Protein AF-A0A2V5P3C4-F1 (afdb_monomer)

Solvent-accessible surface area (backbone atoms only — not comparable to full-atom values): 9488 Å² total; per-residue (Å²): 140,78,90,81,89,81,88,86,77,94,81,86,87,89,84,75,86,76,82,71,81,80,78,79,80,65,93,68,96,52,82,77,66,55,73,40,59,60,42,80,73,44,78,47,80,43,83,45,93,46,74,97,71,21,38,33,37,37,41,31,33,34,32,34,59,49,86,48,66,21,49,34,84,27,73,34,74,51,48,40,33,33,59,46,77,68,78,43,54,84,86,25,53,74,50,47,48,41,46,69,45,84,69,39,73,49,76,46,81,77,46,86,63,80,44,72,48,80,43,75,78,47,50,44,32,43,78,36,83,90,78,24,23,34,36,34,41,38,30,39,36,34,41,21,32,25,21,35,41,37,39,48,26,35,34,39,43,33,43,38,38,22,36,128

Sequence (164 aa):
MTARNQTQSWINDIDSPVAVPHASINLQGRDAMPVTNAIGEQVLEAVVAGPDGANRLFTVTGAANVCIQATRQQRSTETWTFLVGPTLTRLQFHRAIGTASVASQTVSVQTTPREFTVNVHSVEADWDDEDQRVEVRAEIGIISNGTTVEITQLRYWVAILAQL

Nearest PDB structures (foldseek):
  3io1-assembly1_A-2  TM=6.324E-01  e=7.775E+00  Klebsiella pneumoniae subsp. pneumoniae MGH 78578
  7lji-assembly1_B-2  TM=6.217E-01  e=8.212E+00  Sphingomonas sp. KT-1

Secondary structure (DSSP, 8-state):
--------------------------SSSSPPPPB--EEEEEEEEEE---GGG--EEEEEEEEEEEEEEEEET-EEEEEEEEEES----TTTEEEEEEEEEEEEEEEEE-SSS-EEEEEEEEEEEEE-TTTSSEEEEEEEEEEEESEEEEEEEEEEEEEEEE--

Mean predicted aligned error: 10.91 Å

Radius of gyration: 24.48 Å; Cα contacts (8 Å, |Δi|>4): 386; chains: 1; bounding box: 39×88×52 Å

Foldseek 3Di:
DDDDDDDDDDDDDDDDDDDDPPDDPDPPDDDDAAEWEWPPKDWDWDQDPDPPQFGIKIKIKTKTWDKWKDDAQDKDKGKYKYFTDDQAAPQFFDDKDKDKDQDDKDKAAADPPWDKDKDFPDWDWDQDNVRSTIMIIIMMMMGTHRMMMIGTMMIMIMMTTTHD

Structure (mmCIF, N/CA/C/O backbone):
data_AF-A0A2V5P3C4-F1
#
_entry.id   AF-A0A2V5P3C4-F1
#
loop_
_atom_site.group_PDB
_atom_site.id
_atom_site.type_symbol
_atom_site.label_atom_id
_atom_site.label_alt_id
_atom_site.label_comp_id
_atom_site.label_asym_id
_atom_site.label_entity_id
_atom_site.label_seq_id
_atom_site.pdbx_PDB_ins_code
_atom_site.Cartn_x
_atom_site.Cartn_y
_atom_site.Cartn_z
_atom_site.occupancy
_atom_site.B_iso_or_equiv
_atom_site.auth_seq_id
_atom_site.auth_comp_id
_atom_site.auth_asym_id
_atom_site.auth_atom_id
_atom_site.pdbx_PDB_model_num
ATOM 1 N N . MET A 1 1 ? 17.501 76.383 -28.224 1.00 36.69 1 MET A N 1
ATOM 2 C CA . MET A 1 1 ? 16.288 76.059 -27.440 1.00 36.69 1 MET A CA 1
ATOM 3 C C . MET A 1 1 ? 15.739 74.759 -27.991 1.00 36.69 1 MET A C 1
ATOM 5 O O . MET A 1 1 ? 15.610 74.689 -29.197 1.00 36.69 1 MET A O 1
ATOM 9 N N . THR A 1 2 ? 15.408 73.692 -27.285 1.00 34.34 2 THR A N 1
ATOM 10 C CA . THR A 1 2 ? 15.563 73.226 -25.904 1.00 34.34 2 THR A CA 1
ATOM 11 C C . THR A 1 2 ? 15.209 71.735 -26.002 1.00 34.34 2 THR A C 1
ATOM 13 O O . THR A 1 2 ? 14.344 71.362 -26.790 1.00 34.34 2 THR A O 1
ATOM 16 N N . ALA A 1 3 ? 15.902 70.884 -25.254 1.00 38.44 3 ALA A N 1
ATOM 17 C CA . ALA A 1 3 ? 15.662 69.445 -25.192 1.00 38.44 3 ALA A CA 1
ATOM 18 C C . ALA A 1 3 ? 14.238 69.085 -24.716 1.00 38.44 3 ALA A C 1
ATOM 20 O O . ALA A 1 3 ? 13.668 69.833 -23.921 1.00 38.44 3 ALA A O 1
ATOM 21 N N . AR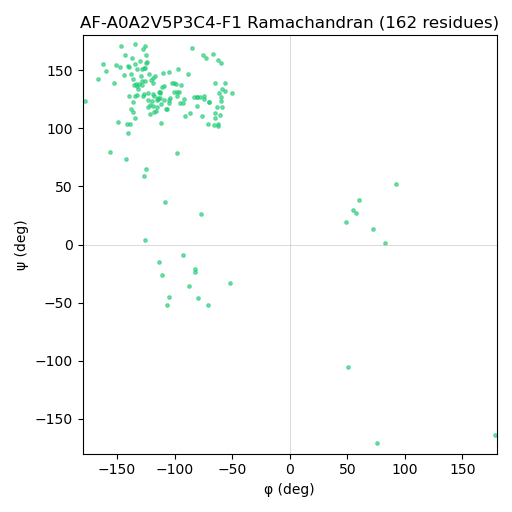G A 1 4 ? 13.743 67.889 -25.079 1.00 32.03 4 ARG A N 1
ATOM 22 C CA . ARG A 1 4 ? 13.310 66.852 -24.113 1.00 32.03 4 ARG A CA 1
ATOM 23 C C . ARG A 1 4 ? 12.841 65.561 -24.797 1.00 32.03 4 ARG A C 1
ATOM 25 O O . ARG A 1 4 ? 11.903 65.559 -25.583 1.00 32.03 4 ARG A O 1
ATOM 32 N N . ASN A 1 5 ? 13.503 64.474 -24.402 1.00 37.88 5 ASN A N 1
ATOM 33 C CA . ASN A 1 5 ? 13.048 63.089 -24.487 1.00 37.88 5 ASN A CA 1
ATOM 34 C C . ASN A 1 5 ? 11.709 62.903 -23.762 1.00 37.88 5 ASN A C 1
ATOM 36 O O . ASN A 1 5 ? 11.582 63.349 -22.621 1.00 37.88 5 ASN A O 1
ATOM 40 N N . GLN A 1 6 ? 10.805 62.121 -24.351 1.00 31.69 6 GLN A N 1
ATOM 41 C CA . GLN A 1 6 ? 9.913 61.233 -23.605 1.00 31.69 6 GLN A CA 1
ATOM 42 C C . GLN A 1 6 ? 9.757 59.921 -24.377 1.00 31.69 6 GLN A C 1
ATOM 44 O O . GLN A 1 6 ? 9.057 59.844 -25.381 1.00 31.69 6 GLN A O 1
ATOM 49 N N . THR A 1 7 ? 10.442 58.889 -23.898 1.00 33.31 7 THR A N 1
ATOM 50 C CA . THR A 1 7 ? 10.179 57.492 -24.234 1.00 33.31 7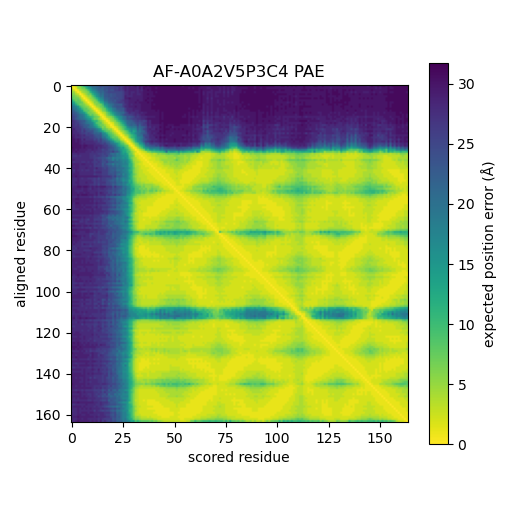 THR A CA 1
ATOM 51 C C . THR A 1 7 ? 9.111 56.998 -23.259 1.00 33.31 7 THR A C 1
ATOM 53 O O . THR A 1 7 ? 9.374 56.897 -22.064 1.00 33.31 7 THR A O 1
ATOM 56 N N . GLN A 1 8 ? 7.909 56.697 -23.746 1.00 33.47 8 GLN A N 1
ATOM 57 C CA . GLN A 1 8 ? 6.962 55.821 -23.054 1.00 33.47 8 GLN A CA 1
ATOM 58 C C . GLN A 1 8 ? 6.842 54.551 -23.893 1.00 33.47 8 GLN A C 1
ATOM 60 O O . GLN A 1 8 ? 6.252 54.560 -24.970 1.00 33.47 8 GLN A O 1
ATOM 65 N N . SER A 1 9 ? 7.472 53.479 -23.415 1.00 34.50 9 SER A N 1
ATOM 66 C CA . SER A 1 9 ? 7.356 52.132 -23.966 1.00 34.50 9 SER A CA 1
ATOM 67 C C . SER A 1 9 ? 6.677 51.253 -22.927 1.00 34.50 9 SER A C 1
ATOM 69 O O . SER A 1 9 ? 7.110 51.180 -21.780 1.00 34.50 9 SER A O 1
ATOM 71 N N . TRP A 1 10 ? 5.605 50.618 -23.372 1.00 34.88 10 TRP A N 1
ATOM 72 C CA . TRP A 1 10 ? 4.751 49.670 -22.678 1.00 34.88 10 TRP A CA 1
ATOM 73 C C . TRP A 1 10 ? 5.517 48.429 -22.223 1.00 34.88 10 TRP A C 1
ATOM 75 O O . TRP A 1 10 ? 5.892 47.635 -23.077 1.00 34.88 10 TRP A O 1
ATOM 85 N N . ILE A 1 11 ? 5.701 48.231 -20.915 1.00 37.03 11 ILE A N 1
ATOM 86 C CA . ILE A 1 11 ? 5.912 46.904 -20.315 1.00 37.03 11 ILE A CA 1
ATOM 87 C C . ILE A 1 11 ? 5.318 46.941 -18.903 1.00 37.03 11 ILE A C 1
ATOM 89 O O . ILE A 1 11 ? 5.903 47.540 -18.010 1.00 37.03 11 ILE A O 1
ATOM 93 N N . ASN A 1 12 ? 4.161 46.314 -18.719 1.00 36.88 12 ASN A N 1
ATOM 94 C CA . ASN A 1 12 ? 3.695 45.800 -17.433 1.00 36.88 12 ASN A CA 1
ATOM 95 C C . ASN A 1 12 ? 3.210 44.365 -17.679 1.00 36.88 12 ASN A C 1
ATOM 97 O O . ASN A 1 12 ? 2.750 44.060 -18.778 1.00 36.88 12 ASN A O 1
ATOM 101 N N . ASP A 1 13 ? 3.317 43.544 -16.636 1.00 40.72 13 ASP A N 1
ATOM 102 C CA . ASP A 1 13 ? 2.835 42.160 -16.498 1.00 40.72 13 ASP A CA 1
A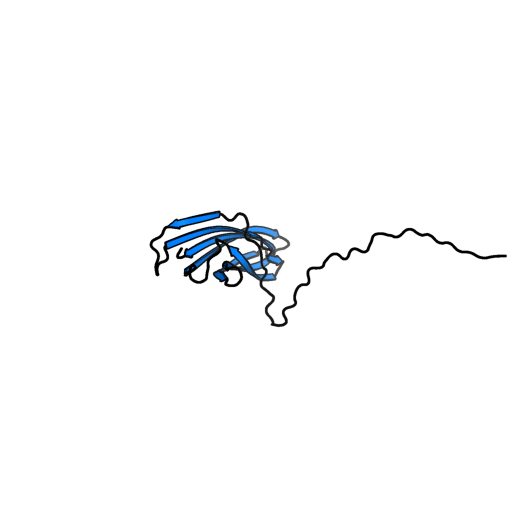TOM 103 C C . ASP A 1 13 ? 3.808 41.031 -16.859 1.00 40.72 13 ASP A C 1
ATOM 105 O O . ASP A 1 13 ? 3.448 40.095 -17.565 1.00 40.72 13 ASP A O 1
ATOM 109 N N . ILE A 1 14 ? 5.015 41.047 -16.280 1.00 41.50 14 ILE A N 1
ATOM 110 C CA . ILE A 1 14 ? 5.714 39.798 -15.928 1.00 41.50 14 ILE A CA 1
ATOM 111 C C . ILE A 1 14 ? 6.443 39.999 -14.594 1.00 41.50 14 ILE A C 1
ATOM 113 O O . ILE A 1 14 ? 7.653 40.161 -14.562 1.00 41.50 14 ILE A O 1
ATOM 117 N N . ASP A 1 15 ? 5.698 40.034 -13.492 1.00 38.03 15 ASP A N 1
ATOM 118 C CA . ASP A 1 15 ? 6.259 39.744 -12.168 1.00 38.03 15 ASP A CA 1
ATOM 119 C C . ASP A 1 15 ? 5.137 39.274 -11.238 1.00 38.03 15 ASP A C 1
ATOM 121 O O . ASP A 1 15 ? 4.553 40.005 -10.442 1.00 38.03 15 ASP A O 1
ATOM 125 N N . SER A 1 16 ? 4.788 38.003 -11.384 1.00 40.66 16 SER A N 1
ATOM 126 C CA . SER A 1 16 ? 4.191 37.232 -10.300 1.00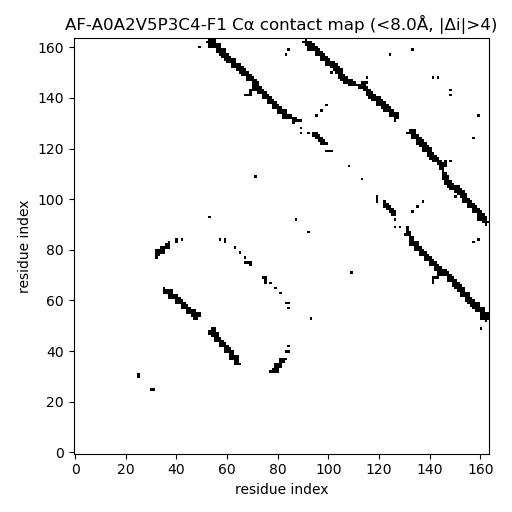 40.66 16 SER A CA 1
ATOM 127 C C . SER A 1 16 ? 5.122 36.050 -10.068 1.00 40.66 16 SER A C 1
ATOM 129 O O . SER A 1 16 ? 5.253 35.218 -10.970 1.00 40.66 16 SER A O 1
ATOM 131 N N . PRO A 1 17 ? 5.820 35.967 -8.923 1.00 39.41 17 PRO A N 1
ATOM 132 C CA . PRO A 1 17 ? 6.660 34.817 -8.646 1.00 39.41 17 PRO A CA 1
ATOM 133 C C . PRO A 1 17 ? 5.765 33.582 -8.520 1.00 39.41 17 PRO A C 1
ATOM 135 O O . PRO A 1 17 ? 4.955 33.464 -7.601 1.00 39.41 17 PRO A O 1
ATOM 138 N N . VAL A 1 18 ? 5.909 32.663 -9.474 1.00 40.84 18 VAL A N 1
ATOM 139 C CA . VAL A 1 18 ? 5.415 31.292 -9.352 1.00 40.84 18 VAL A CA 1
ATOM 140 C C . VAL A 1 18 ? 6.093 30.701 -8.121 1.00 40.84 18 VAL A C 1
ATOM 142 O O . VAL A 1 18 ? 7.320 30.628 -8.064 1.00 40.84 18 VAL A O 1
ATOM 145 N N . ALA A 1 19 ? 5.302 30.320 -7.119 1.00 35.28 19 ALA A N 1
ATOM 146 C CA . ALA A 1 19 ? 5.803 29.629 -5.943 1.00 35.28 19 ALA A CA 1
ATOM 147 C C . ALA A 1 19 ? 6.410 28.291 -6.385 1.00 35.28 19 ALA A C 1
ATOM 149 O O . ALA A 1 19 ? 5.700 27.337 -6.698 1.00 35.28 19 ALA A O 1
ATOM 150 N N . VAL A 1 20 ? 7.737 28.240 -6.452 1.00 41.75 20 VAL A N 1
ATOM 151 C CA . VAL A 1 20 ? 8.485 26.992 -6.585 1.00 41.75 20 VAL A CA 1
ATOM 152 C C . VAL A 1 20 ? 8.335 26.265 -5.247 1.00 41.75 20 VAL A C 1
ATOM 154 O O . VAL A 1 20 ? 8.671 26.859 -4.219 1.00 41.75 20 VAL A O 1
ATOM 157 N N . PRO A 1 21 ? 7.821 25.023 -5.194 1.00 37.66 21 PRO A N 1
ATOM 158 C CA . PRO A 1 21 ? 7.794 24.285 -3.943 1.00 37.66 21 PRO A CA 1
ATOM 159 C C . PRO A 1 21 ? 9.244 24.067 -3.512 1.00 37.66 21 PRO A C 1
ATOM 161 O O . PRO A 1 21 ? 10.035 23.466 -4.239 1.00 37.66 21 PRO A O 1
ATOM 164 N N . HIS A 1 22 ? 9.606 24.604 -2.350 1.00 35.91 22 HIS A N 1
ATOM 165 C CA . HIS A 1 22 ? 10.912 24.379 -1.753 1.00 35.91 22 HIS A CA 1
ATOM 166 C C . HIS A 1 22 ? 11.010 22.896 -1.388 1.00 35.91 22 HIS A C 1
ATOM 168 O O . HIS A 1 22 ? 10.432 22.456 -0.397 1.00 35.91 22 HIS A O 1
ATOM 174 N N . ALA A 1 23 ? 11.727 22.120 -2.199 1.00 39.97 23 ALA A N 1
ATOM 175 C CA . ALA A 1 23 ? 12.179 20.802 -1.795 1.00 39.97 23 ALA A CA 1
ATOM 176 C C . ALA A 1 23 ? 13.172 20.987 -0.641 1.00 39.97 23 ALA A C 1
ATOM 178 O O . ALA A 1 23 ? 14.275 21.508 -0.822 1.00 39.97 23 ALA A O 1
ATOM 179 N N . SER A 1 24 ? 12.754 20.611 0.563 1.00 43.09 24 SER A N 1
ATOM 180 C CA . SER A 1 24 ? 13.616 20.530 1.736 1.00 43.09 24 SER A CA 1
ATOM 181 C C . SER A 1 24 ? 14.704 19.492 1.461 1.00 43.09 24 SER A C 1
ATOM 183 O O . SER A 1 24 ? 14.441 18.293 1.483 1.00 43.09 24 SER A O 1
ATOM 185 N N . ILE A 1 25 ? 15.928 19.934 1.174 1.00 42.34 25 ILE A N 1
ATOM 186 C CA . ILE A 1 25 ? 17.078 19.033 1.053 1.00 42.34 25 ILE A CA 1
ATOM 187 C C . ILE A 1 25 ? 17.408 18.544 2.466 1.00 42.34 25 ILE A C 1
ATOM 189 O O . ILE A 1 25 ? 17.957 19.289 3.280 1.00 42.34 25 ILE A O 1
ATOM 193 N N . ASN A 1 26 ? 17.032 17.305 2.778 1.00 40.41 26 ASN A N 1
ATOM 194 C CA . ASN A 1 26 ? 17.345 16.679 4.055 1.00 40.41 26 ASN A CA 1
ATOM 195 C C . ASN A 1 26 ? 18.827 16.257 4.057 1.00 40.41 26 ASN A C 1
ATOM 197 O O . ASN A 1 26 ? 19.234 15.358 3.325 1.00 40.41 26 ASN A O 1
ATOM 201 N N . LEU A 1 27 ? 19.658 16.921 4.866 1.00 43.06 27 LEU A N 1
ATOM 202 C CA . LEU A 1 27 ? 21.119 16.735 4.934 1.00 43.06 27 LEU A CA 1
ATOM 203 C C . LEU A 1 27 ? 21.550 15.462 5.701 1.00 43.06 27 LEU A C 1
ATOM 205 O O . LEU A 1 27 ? 22.660 15.389 6.226 1.00 43.06 27 LEU A O 1
ATOM 209 N N . GLN A 1 28 ? 20.694 14.439 5.745 1.00 46.06 28 GLN A N 1
ATOM 210 C CA . GLN A 1 28 ? 20.971 13.129 6.341 1.00 46.06 28 GLN A CA 1
ATOM 211 C C . GLN A 1 28 ? 20.685 11.990 5.354 1.00 46.06 28 GLN A C 1
ATOM 213 O O . GLN A 1 28 ? 19.874 11.124 5.639 1.00 46.06 28 GLN A O 1
ATOM 218 N N . GLY A 1 29 ? 21.351 11.979 4.195 1.00 40.22 29 GLY A N 1
ATOM 219 C CA . GLY A 1 29 ? 21.705 10.760 3.438 1.00 40.22 29 GLY A CA 1
ATOM 220 C C . GLY A 1 29 ? 20.631 9.690 3.161 1.00 40.22 29 GLY A C 1
ATOM 221 O O . GLY A 1 29 ? 20.985 8.551 2.868 1.00 40.22 29 GLY A O 1
ATOM 222 N N . ARG A 1 30 ? 19.349 10.028 3.252 1.00 43.34 30 ARG A N 1
ATOM 223 C CA . ARG A 1 30 ? 18.193 9.276 2.777 1.00 43.34 30 ARG A CA 1
ATOM 224 C C . ARG A 1 30 ? 17.336 10.312 2.077 1.00 43.34 30 ARG A C 1
ATOM 226 O O . ARG A 1 30 ? 16.789 11.193 2.740 1.00 43.34 30 ARG A O 1
ATOM 233 N N . ASP A 1 31 ? 17.272 10.239 0.752 1.00 57.28 31 ASP A N 1
ATOM 234 C CA . ASP A 1 31 ? 16.233 10.957 0.022 1.00 57.28 31 ASP A CA 1
ATOM 235 C C . ASP A 1 31 ? 14.889 10.612 0.678 1.00 57.28 31 ASP A C 1
ATOM 237 O O . ASP A 1 31 ? 14.629 9.447 0.999 1.00 57.28 31 ASP A O 1
ATOM 241 N N . ALA A 1 32 ? 14.086 11.634 0.986 1.00 72.81 32 ALA A N 1
ATOM 242 C CA . ALA A 1 32 ? 12.766 11.420 1.562 1.00 72.81 32 ALA A CA 1
ATOM 243 C C . ALA A 1 32 ? 11.970 10.509 0.616 1.00 72.81 32 ALA A C 1
ATOM 245 O O . ALA A 1 32 ? 11.976 10.730 -0.597 1.00 72.81 32 ALA A O 1
ATOM 246 N N . MET A 1 33 ? 11.328 9.472 1.162 1.00 86.69 33 MET A N 1
ATOM 247 C CA . MET A 1 33 ? 10.538 8.550 0.347 1.00 86.69 33 MET A CA 1
ATOM 248 C C . MET A 1 33 ? 9.437 9.337 -0.376 1.00 86.69 33 MET A C 1
ATOM 250 O O . MET A 1 33 ? 8.792 10.180 0.256 1.00 86.69 33 MET A O 1
ATOM 254 N N . PRO A 1 34 ? 9.220 9.112 -1.682 1.00 91.69 34 PRO A N 1
ATOM 255 C CA . PRO A 1 34 ? 8.141 9.766 -2.398 1.00 91.69 34 PRO A CA 1
ATOM 256 C C . PRO A 1 34 ? 6.788 9.419 -1.766 1.00 91.69 34 PRO A C 1
ATOM 258 O O . PRO A 1 34 ? 6.438 8.249 -1.593 1.00 91.69 34 PRO A O 1
ATOM 261 N N . VAL A 1 35 ? 6.025 10.462 -1.443 1.00 93.69 35 VAL A N 1
ATOM 262 C CA . VAL A 1 35 ? 4.685 10.356 -0.857 1.00 93.69 35 VAL A CA 1
ATOM 263 C C . VAL A 1 35 ? 3.637 10.564 -1.944 1.00 93.69 35 VAL A C 1
ATOM 265 O O . VAL A 1 35 ? 3.768 11.444 -2.799 1.00 93.69 35 VAL A O 1
ATOM 268 N N . THR A 1 36 ? 2.572 9.771 -1.905 1.00 95.62 36 THR A N 1
ATOM 269 C CA . THR A 1 36 ? 1.404 9.925 -2.775 1.00 95.62 36 THR A CA 1
ATOM 270 C C . THR A 1 36 ? 0.103 9.804 -1.990 1.00 95.62 36 THR A C 1
ATOM 272 O O . THR A 1 36 ? 0.084 9.455 -0.812 1.00 95.62 36 THR A O 1
ATOM 275 N N . ASN A 1 37 ? -1.010 10.083 -2.662 1.00 93.69 37 ASN A N 1
ATOM 276 C CA . ASN A 1 37 ? -2.340 9.918 -2.099 1.00 93.69 37 ASN A CA 1
ATOM 277 C C . ASN A 1 37 ? -2.964 8.601 -2.558 1.00 93.69 37 ASN A C 1
ATOM 279 O O . ASN A 1 37 ? -2.928 8.247 -3.743 1.00 93.69 37 ASN A O 1
ATOM 283 N N . ALA A 1 38 ? -3.625 7.929 -1.619 1.00 95.25 38 ALA A N 1
ATOM 284 C CA . ALA A 1 38 ? -4.605 6.908 -1.936 1.00 95.25 38 ALA A CA 1
ATOM 285 C C . ALA A 1 38 ? -5.808 7.529 -2.666 1.00 95.25 38 ALA A C 1
ATOM 287 O O . ALA A 1 38 ? -6.292 8.606 -2.313 1.00 95.25 38 ALA A O 1
ATOM 288 N N . ILE A 1 39 ? -6.307 6.843 -3.690 1.00 97.25 39 ILE A N 1
ATOM 289 C CA . ILE A 1 39 ? -7.444 7.260 -4.507 1.00 97.25 39 ILE A CA 1
ATOM 290 C C . ILE A 1 39 ? -8.476 6.139 -4.616 1.00 97.25 39 ILE A C 1
ATOM 292 O O . ILE A 1 39 ? -8.141 4.955 -4.708 1.00 97.25 39 ILE A O 1
ATOM 296 N N . GLY A 1 40 ? -9.753 6.529 -4.651 1.00 96.81 40 GLY A N 1
ATOM 297 C CA . GLY A 1 40 ? -10.866 5.588 -4.788 1.00 96.81 40 GLY A CA 1
ATOM 298 C C . GLY A 1 40 ? -10.925 4.566 -3.654 1.00 96.81 40 GLY A C 1
ATOM 299 O O . GLY A 1 40 ? -11.197 3.397 -3.917 1.00 96.81 40 GLY A O 1
ATOM 300 N N . GLU A 1 41 ? -10.619 5.000 -2.429 1.00 97.38 41 GLU A N 1
ATOM 301 C CA . GLU A 1 41 ? -10.628 4.137 -1.253 1.00 97.38 41 GLU A CA 1
ATOM 302 C C . GLU A 1 41 ? -12.034 3.570 -1.001 1.00 97.38 41 GLU A C 1
ATOM 304 O O . GLU A 1 41 ? -13.028 4.297 -0.974 1.00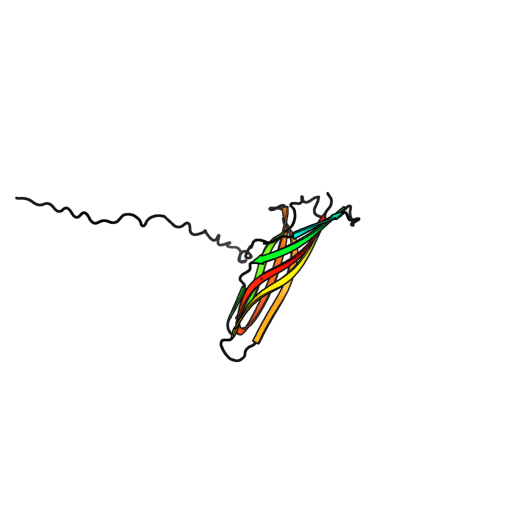 97.38 41 GLU A O 1
ATOM 309 N N . GLN A 1 42 ? -12.109 2.256 -0.816 1.00 98.25 42 GLN A N 1
ATOM 310 C CA . GLN A 1 42 ? -13.295 1.525 -0.396 1.00 98.25 42 GLN A CA 1
ATOM 311 C C . GLN A 1 42 ? -12.983 0.829 0.922 1.00 98.25 42 GLN A C 1
ATOM 313 O O . GLN A 1 42 ? -12.035 0.044 1.001 1.00 98.25 42 GLN A O 1
ATOM 318 N N . VAL A 1 43 ? -13.797 1.109 1.938 1.00 98.25 43 VAL A N 1
ATOM 319 C CA . VAL A 1 43 ? -13.626 0.578 3.291 1.00 98.25 43 VAL A CA 1
ATOM 320 C C . VAL A 1 43 ? -14.804 -0.322 3.630 1.00 98.25 43 VAL A C 1
ATOM 322 O O . VAL A 1 43 ? -15.957 0.106 3.590 1.00 98.25 43 VAL A O 1
ATOM 325 N N . LEU A 1 44 ? -14.506 -1.565 3.994 1.00 98.44 44 LEU A N 1
ATOM 326 C CA . LEU A 1 44 ? -15.444 -2.471 4.642 1.00 98.44 44 LEU A CA 1
ATOM 327 C C . LEU A 1 44 ? -15.080 -2.572 6.119 1.00 98.44 44 LEU A C 1
ATOM 329 O O . LEU A 1 44 ? -13.966 -2.970 6.452 1.00 98.44 44 LEU A O 1
ATOM 333 N N . GLU A 1 45 ? -16.022 -2.239 6.995 1.00 98.38 45 GLU A N 1
ATOM 334 C CA . GLU A 1 45 ? -15.903 -2.449 8.437 1.00 98.38 45 GLU A CA 1
ATOM 335 C C . GLU A 1 45 ? -16.681 -3.704 8.839 1.00 98.38 45 GLU A C 1
ATOM 337 O O . GLU A 1 45 ? -17.848 -3.874 8.481 1.00 98.38 45 GLU A O 1
ATOM 342 N N . ALA A 1 46 ? -16.036 -4.578 9.605 1.00 98.00 46 ALA A N 1
ATOM 343 C CA . ALA A 1 46 ? -16.654 -5.755 10.191 1.00 98.00 46 ALA A CA 1
ATOM 344 C C . ALA A 1 46 ? -16.441 -5.782 11.706 1.00 98.00 46 ALA A C 1
ATOM 346 O O . ALA A 1 46 ? -15.353 -5.489 12.208 1.00 98.00 46 ALA A O 1
ATOM 347 N N . VAL A 1 47 ? -17.474 -6.204 12.437 1.00 98.25 47 VAL A N 1
ATOM 348 C CA . VAL A 1 47 ? -17.345 -6.571 13.850 1.00 98.25 47 VAL A CA 1
ATOM 349 C C . VAL A 1 47 ? -16.729 -7.963 13.920 1.00 98.25 47 VAL A C 1
ATOM 351 O O . VAL A 1 47 ? -17.225 -8.897 13.290 1.00 98.25 47 VAL A O 1
ATOM 354 N N . VAL A 1 48 ? -15.648 -8.104 14.680 1.00 97.50 48 VAL A N 1
ATOM 355 C CA . VAL A 1 48 ? -14.902 -9.363 14.809 1.00 97.50 48 VAL A CA 1
ATOM 356 C C . VAL A 1 48 ? -14.661 -9.702 16.275 1.00 97.50 48 VAL A C 1
ATOM 358 O O . VAL A 1 48 ? -14.669 -8.822 17.128 1.00 97.50 48 VAL A O 1
ATOM 361 N N . ALA A 1 49 ? -14.423 -10.977 16.570 1.00 96.75 49 ALA A N 1
ATOM 362 C CA . ALA A 1 49 ? -13.854 -11.413 17.844 1.00 96.75 49 ALA A CA 1
ATOM 363 C C . ALA A 1 49 ? -12.345 -11.623 17.647 1.00 96.75 49 ALA A C 1
ATOM 365 O O . ALA A 1 49 ? -11.892 -12.737 17.384 1.00 96.75 49 ALA A O 1
ATOM 366 N N . GLY A 1 50 ? -11.588 -10.526 17.647 1.00 93.06 50 GLY A N 1
ATOM 367 C CA . GLY A 1 50 ? -10.145 -10.533 17.431 1.00 93.06 50 GLY A CA 1
ATOM 368 C C . GLY A 1 50 ? -9.343 -10.809 18.709 1.00 93.06 50 GLY A C 1
ATOM 369 O O . GLY A 1 50 ? -9.896 -10.813 19.811 1.00 93.06 50 GLY A O 1
ATOM 370 N N . PRO A 1 51 ? -8.028 -11.053 18.576 1.00 93.38 51 PRO A N 1
ATOM 371 C CA . PRO A 1 51 ? -7.126 -11.130 19.723 1.00 93.38 51 PRO A CA 1
ATOM 372 C C . PRO A 1 51 ? -7.071 -9.797 20.483 1.00 93.38 51 PRO A C 1
ATOM 374 O O . PRO A 1 51 ? -7.392 -8.747 19.931 1.00 93.38 51 PRO A O 1
ATOM 377 N N . ASP A 1 52 ? -6.657 -9.854 21.750 1.00 92.50 52 ASP A N 1
ATOM 378 C CA . ASP A 1 52 ? -6.302 -8.685 22.570 1.00 92.50 52 ASP A CA 1
ATOM 379 C C . ASP A 1 52 ? -7.388 -7.598 22.678 1.00 92.50 52 ASP A C 1
ATOM 381 O O . ASP A 1 52 ? -7.103 -6.420 22.864 1.00 92.50 52 ASP A O 1
ATOM 385 N N . GLY A 1 53 ? -8.661 -7.995 22.588 1.00 91.94 53 GLY A N 1
ATOM 386 C CA . GLY A 1 53 ? -9.799 -7.077 22.686 1.00 91.94 53 GLY A CA 1
ATOM 387 C C . GLY A 1 53 ? -10.142 -6.360 21.380 1.00 91.94 53 GLY A C 1
ATOM 388 O O . GLY A 1 53 ? -11.107 -5.593 21.353 1.00 91.94 53 GLY A O 1
ATOM 389 N N . ALA A 1 54 ? -9.423 -6.639 20.290 1.00 96.69 54 ALA A N 1
ATOM 390 C CA . ALA A 1 54 ? -9.775 -6.132 18.977 1.00 96.69 54 ALA A CA 1
ATOM 391 C C . ALA A 1 54 ? -11.171 -6.607 18.561 1.00 96.69 54 ALA A C 1
ATOM 393 O O . ALA A 1 54 ? -11.464 -7.803 18.500 1.00 96.69 54 ALA A O 1
ATOM 394 N N . ASN A 1 55 ? -12.035 -5.649 18.249 1.00 98.00 55 ASN A N 1
ATOM 395 C CA . ASN A 1 55 ? -13.446 -5.883 17.968 1.00 98.00 55 ASN A CA 1
ATOM 396 C C . ASN A 1 55 ? -13.890 -5.315 16.610 1.00 98.00 55 ASN A C 1
ATOM 398 O O . ASN A 1 55 ? -15.078 -5.386 16.271 1.00 98.00 55 ASN A O 1
ATOM 402 N N . ARG A 1 56 ? -12.954 -4.756 15.833 1.00 98.44 56 ARG A N 1
ATOM 403 C CA . ARG A 1 56 ? -13.172 -4.223 14.487 1.00 98.44 56 ARG A CA 1
ATOM 404 C C . ARG A 1 56 ? -12.077 -4.651 13.530 1.00 98.44 56 ARG A C 1
ATOM 406 O O . ARG A 1 56 ? -10.895 -4.609 13.858 1.00 98.44 56 ARG A O 1
ATOM 413 N N . LEU A 1 57 ? -12.490 -5.031 12.329 1.00 98.31 57 LEU A N 1
ATOM 414 C CA . LEU A 1 57 ? -11.613 -5.262 11.192 1.00 98.31 57 LEU A CA 1
ATOM 415 C C . LEU A 1 57 ? -12.037 -4.328 10.063 1.00 98.31 57 LEU A C 1
ATOM 417 O O . LEU A 1 57 ? -13.162 -4.424 9.573 1.00 98.31 57 LEU A O 1
ATOM 421 N N . PHE A 1 58 ? -11.126 -3.465 9.630 1.00 98.56 58 PHE A N 1
ATOM 422 C CA . PHE A 1 58 ? -11.288 -2.672 8.420 1.00 98.56 58 PHE A CA 1
ATOM 423 C C . PHE A 1 58 ? -10.551 -3.357 7.282 1.00 98.56 58 PHE A C 1
ATOM 425 O O . PHE A 1 58 ? -9.371 -3.669 7.403 1.00 98.56 58 PHE A O 1
ATOM 432 N N . THR A 1 59 ? -11.240 -3.587 6.174 1.00 98.44 59 THR A N 1
ATOM 433 C CA . THR A 1 59 ? -10.623 -3.967 4.906 1.00 98.44 59 THR A CA 1
ATOM 434 C C . THR A 1 59 ? -10.678 -2.767 3.982 1.00 98.44 59 THR A C 1
ATOM 436 O O . THR A 1 59 ? -11.761 -2.304 3.631 1.00 98.44 59 THR A O 1
ATOM 439 N N . VAL A 1 60 ? -9.512 -2.261 3.606 1.00 98.69 60 VAL A N 1
ATOM 440 C CA . VAL A 1 60 ? -9.344 -1.049 2.815 1.00 98.69 60 VAL A CA 1
ATOM 441 C C . VAL A 1 60 ? -8.742 -1.424 1.473 1.00 98.69 60 VAL A C 1
ATOM 443 O O . VAL A 1 60 ? -7.688 -2.054 1.407 1.00 98.69 60 VAL A O 1
ATOM 446 N N . THR A 1 61 ? -9.402 -1.040 0.390 1.00 98.62 61 THR A N 1
ATOM 447 C CA . THR A 1 61 ? -8.892 -1.239 -0.971 1.00 98.62 61 THR A CA 1
ATOM 448 C C . THR A 1 61 ? -8.920 0.065 -1.735 1.00 98.62 61 THR A C 1
ATOM 450 O O . THR A 1 61 ? -9.750 0.925 -1.464 1.00 98.62 61 THR A O 1
ATOM 453 N N . GLY A 1 62 ? -8.017 0.228 -2.690 1.00 98.38 62 GLY A N 1
ATOM 454 C CA . GLY A 1 62 ? -7.935 1.454 -3.470 1.00 98.38 62 GLY A CA 1
ATOM 455 C C . GLY A 1 62 ? -6.797 1.401 -4.473 1.00 98.38 62 GLY A C 1
ATOM 456 O O . GLY A 1 62 ? -6.279 0.326 -4.796 1.00 98.38 62 GLY A O 1
ATOM 457 N N . ALA A 1 63 ? -6.429 2.564 -4.996 1.00 98.31 63 ALA A N 1
ATOM 458 C CA . ALA A 1 63 ? -5.240 2.741 -5.818 1.00 98.31 63 ALA A CA 1
ATOM 459 C C . ALA A 1 63 ? -4.321 3.817 -5.242 1.00 98.31 63 ALA A C 1
ATOM 461 O O . ALA A 1 63 ? -4.772 4.705 -4.530 1.00 98.31 63 ALA A O 1
ATOM 462 N N . ALA A 1 64 ? -3.045 3.756 -5.595 1.00 98.00 64 ALA A N 1
ATOM 463 C CA . ALA A 1 64 ? -2.078 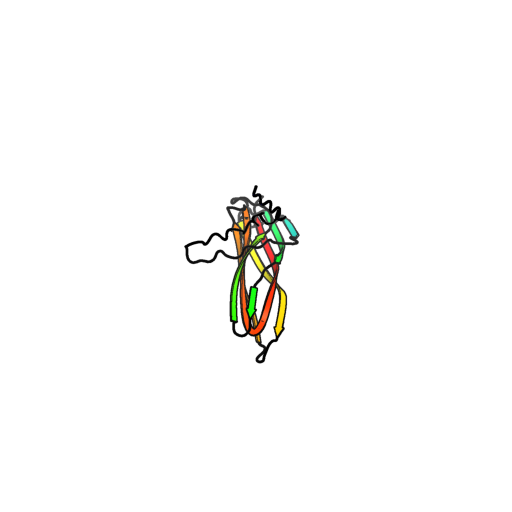4.815 -5.350 1.00 98.00 64 ALA A CA 1
ATOM 464 C C . ALA A 1 64 ? -1.409 5.162 -6.681 1.00 98.00 64 ALA A C 1
ATOM 466 O O . ALA A 1 64 ? -0.964 4.265 -7.405 1.00 98.00 64 ALA A O 1
ATOM 467 N N . ASN A 1 65 ? -1.373 6.448 -7.027 1.00 96.69 65 ASN A N 1
ATOM 468 C CA . ASN A 1 65 ? -0.653 6.898 -8.215 1.00 96.69 65 ASN A CA 1
ATOM 469 C C . ASN A 1 65 ? 0.829 7.005 -7.870 1.00 96.69 65 ASN A C 1
ATOM 471 O O . ASN A 1 65 ? 1.189 7.671 -6.904 1.00 96.69 65 ASN A O 1
ATOM 475 N N . VAL A 1 66 ? 1.673 6.361 -8.660 1.00 96.00 66 VAL A N 1
ATOM 476 C CA . VAL A 1 66 ? 3.129 6.358 -8.476 1.00 96.00 66 VAL A CA 1
ATOM 477 C C . VAL A 1 66 ? 3.789 6.780 -9.780 1.00 96.00 66 VAL A C 1
ATOM 479 O O . VAL A 1 66 ? 3.127 6.854 -10.813 1.00 96.00 66 VAL A O 1
ATOM 482 N N . CYS A 1 67 ? 5.083 7.067 -9.749 1.00 94.69 67 CYS A N 1
ATOM 483 C CA . CYS A 1 67 ? 5.857 7.304 -10.959 1.00 94.69 67 CYS A CA 1
ATOM 484 C C . CYS A 1 67 ? 7.228 6.664 -10.790 1.00 94.69 67 CYS A C 1
ATOM 486 O O . CYS A 1 67 ? 8.107 7.250 -10.174 1.00 94.69 67 CYS A O 1
ATOM 488 N N . ILE A 1 68 ? 7.378 5.446 -11.309 1.00 94.88 68 ILE A N 1
ATOM 489 C CA . ILE A 1 68 ? 8.637 4.697 -11.253 1.00 94.88 68 ILE A CA 1
ATOM 490 C C . ILE A 1 68 ? 9.017 4.356 -12.679 1.00 94.88 68 ILE A C 1
ATOM 492 O O . ILE A 1 68 ? 8.231 3.736 -13.402 1.00 94.88 68 ILE A O 1
ATOM 496 N N . GLN A 1 69 ? 10.221 4.743 -13.087 1.00 96.12 69 GLN A N 1
ATOM 497 C CA . GLN A 1 69 ? 10.678 4.549 -14.455 1.00 96.12 69 GLN A CA 1
ATOM 498 C C . GLN A 1 69 ? 12.066 3.915 -14.497 1.00 96.12 69 GLN A C 1
ATOM 500 O O . GLN A 1 69 ? 12.974 4.305 -13.769 1.00 96.12 69 GLN A O 1
ATOM 505 N N . ALA A 1 70 ? 12.254 2.965 -15.410 1.00 95.75 70 ALA A N 1
ATOM 506 C CA . ALA A 1 70 ? 13.576 2.488 -15.795 1.00 95.75 70 ALA A CA 1
ATOM 507 C C . ALA A 1 70 ? 13.684 2.423 -17.317 1.00 95.75 70 ALA A C 1
ATOM 509 O O . ALA A 1 70 ? 12.773 1.958 -18.008 1.00 95.75 70 ALA A O 1
ATOM 510 N N . THR A 1 71 ? 14.813 2.882 -17.854 1.00 93.44 71 THR A N 1
ATOM 511 C CA . THR A 1 71 ? 15.050 2.939 -19.298 1.00 93.44 71 THR A CA 1
ATOM 512 C C . THR A 1 71 ? 16.292 2.161 -19.705 1.00 93.44 71 THR A C 1
ATOM 514 O O . THR A 1 71 ? 17.286 2.106 -18.988 1.00 93.44 71 THR A O 1
ATOM 517 N N . ARG A 1 72 ? 16.248 1.572 -20.899 1.00 86.19 72 ARG A N 1
ATOM 518 C CA . ARG A 1 72 ? 17.348 0.854 -21.545 1.00 86.19 72 ARG A CA 1
ATOM 519 C C . ARG A 1 72 ? 17.985 -0.182 -20.635 1.00 86.19 72 ARG A C 1
ATOM 521 O O . ARG A 1 72 ? 17.362 -1.209 -20.502 1.00 86.19 72 ARG A O 1
ATOM 528 N N . GLN A 1 73 ? 19.175 0.037 -20.075 1.00 89.56 73 GLN A N 1
ATOM 529 C CA . GLN A 1 73 ? 19.893 -0.898 -19.194 1.00 89.56 73 GLN A CA 1
ATOM 530 C C . GLN A 1 73 ? 19.899 -0.428 -17.731 1.00 89.56 73 GLN A C 1
ATOM 532 O O . GLN A 1 73 ? 20.906 -0.542 -17.031 1.00 89.56 73 GLN A O 1
ATOM 537 N N . GLN A 1 74 ? 18.803 0.179 -17.280 1.00 93.12 74 GLN A N 1
ATOM 538 C CA . GLN A 1 74 ? 18.677 0.683 -15.917 1.00 93.12 74 GLN A CA 1
ATOM 539 C C . GLN A 1 74 ? 17.948 -0.294 -15.005 1.00 93.12 74 GLN A C 1
ATOM 541 O O . GLN A 1 74 ? 17.040 -1.024 -15.410 1.00 93.12 74 GLN A O 1
ATOM 546 N N . ARG A 1 75 ? 18.318 -0.215 -13.730 1.00 94.56 75 ARG A N 1
ATOM 547 C CA . ARG A 1 75 ? 17.528 -0.712 -12.615 1.00 94.56 75 ARG A CA 1
ATOM 548 C C . ARG A 1 75 ? 17.057 0.486 -11.799 1.00 94.56 75 ARG A C 1
ATOM 550 O O . ARG A 1 75 ? 17.885 1.324 -11.454 1.00 94.56 75 ARG A O 1
ATOM 557 N N . SER A 1 76 ? 15.766 0.538 -11.496 1.00 95.75 76 SER A N 1
ATOM 558 C CA . SER A 1 76 ? 15.200 1.471 -10.519 1.00 95.75 76 SER A CA 1
ATOM 559 C C . SER A 1 76 ? 14.565 0.676 -9.385 1.00 95.75 76 SER A C 1
ATOM 561 O O . SER A 1 76 ? 13.943 -0.356 -9.636 1.00 95.75 76 SER A O 1
ATOM 563 N N . THR A 1 77 ? 14.745 1.130 -8.151 1.00 96.06 77 THR A N 1
ATOM 564 C CA . THR A 1 77 ? 14.040 0.617 -6.976 1.00 96.06 77 THR A CA 1
ATOM 565 C C . THR A 1 77 ? 13.618 1.819 -6.152 1.00 96.06 77 THR A C 1
ATOM 567 O O . THR A 1 77 ? 14.465 2.624 -5.774 1.00 96.06 77 THR A O 1
ATOM 570 N N . GLU A 1 78 ? 12.321 1.939 -5.900 1.00 96.00 78 GLU A N 1
ATOM 571 C CA . GLU A 1 78 ? 11.739 3.069 -5.182 1.00 96.00 78 GLU A CA 1
ATOM 572 C C . GLU A 1 78 ? 10.712 2.578 -4.166 1.00 96.00 78 GLU A C 1
ATOM 574 O O . GLU A 1 78 ? 9.942 1.655 -4.448 1.00 96.00 78 GLU A O 1
ATOM 579 N N . THR A 1 79 ? 10.680 3.235 -3.007 1.00 97.50 79 THR A N 1
ATOM 580 C CA . THR A 1 79 ? 9.695 2.985 -1.951 1.00 97.50 79 THR A CA 1
ATOM 581 C C . THR A 1 79 ? 8.722 4.144 -1.897 1.00 97.50 79 THR A C 1
ATOM 583 O O . THR A 1 79 ? 9.118 5.266 -1.600 1.00 97.50 79 THR A O 1
ATOM 586 N N . TRP A 1 80 ? 7.454 3.866 -2.175 1.00 97.62 80 TRP A N 1
ATOM 587 C CA . TRP A 1 80 ? 6.381 4.854 -2.146 1.00 97.62 80 TRP A CA 1
ATOM 588 C C . TRP A 1 80 ? 5.565 4.718 -0.870 1.00 97.62 80 TRP A C 1
ATOM 590 O O . TRP A 1 80 ? 5.249 3.593 -0.468 1.00 97.62 80 TRP A O 1
ATOM 600 N N . THR A 1 81 ? 5.194 5.852 -0.270 1.00 97.75 81 THR A N 1
ATOM 601 C CA . THR A 1 81 ? 4.336 5.876 0.920 1.00 97.75 81 THR A CA 1
ATOM 602 C C . THR A 1 81 ? 3.002 6.574 0.673 1.00 97.75 81 THR A C 1
ATOM 604 O O . THR A 1 81 ? 2.904 7.502 -0.134 1.00 97.75 81 THR A O 1
ATOM 607 N N . PHE A 1 82 ? 1.942 6.076 1.314 1.00 97.88 82 PHE A N 1
ATOM 608 C CA . PHE A 1 82 ? 0.601 6.664 1.269 1.00 97.88 82 PHE A CA 1
ATOM 609 C C . PHE A 1 82 ? -0.255 6.205 2.458 1.00 97.88 82 PHE A C 1
ATOM 611 O O . PHE A 1 82 ? -0.122 5.080 2.934 1.00 97.88 82 PHE A O 1
ATOM 618 N N . LEU A 1 83 ? -1.173 7.062 2.911 1.00 98.25 83 LEU A N 1
ATOM 619 C CA . LEU A 1 83 ? -2.040 6.803 4.068 1.00 98.25 83 LEU A CA 1
ATOM 620 C C . LEU A 1 83 ? -3.393 6.213 3.655 1.00 98.25 83 LEU A C 1
ATOM 622 O O . LEU A 1 83 ? -4.032 6.711 2.721 1.00 98.25 83 LEU A O 1
ATOM 626 N N . VAL A 1 84 ? -3.872 5.209 4.394 1.00 98.19 84 VAL A N 1
ATOM 627 C CA . VAL A 1 84 ? -5.121 4.487 4.108 1.00 98.19 84 VAL A CA 1
ATOM 628 C C . VAL A 1 84 ? -5.989 4.275 5.348 1.00 98.19 84 VAL A C 1
ATOM 630 O O . VAL A 1 84 ? -5.506 4.218 6.480 1.00 98.19 84 VAL A O 1
ATOM 633 N N . GLY A 1 85 ? -7.291 4.105 5.120 1.00 97.25 85 GLY A N 1
ATOM 634 C CA . GLY A 1 85 ? -8.242 3.690 6.147 1.00 97.25 85 GLY A CA 1
ATOM 635 C C . GLY A 1 85 ? -8.627 4.792 7.140 1.00 97.25 85 GLY A C 1
ATOM 636 O O . GLY A 1 85 ? -8.325 5.970 6.914 1.00 97.25 85 GLY A O 1
ATOM 637 N N . PRO A 1 86 ? -9.340 4.426 8.223 1.00 97.44 86 PRO A N 1
ATOM 638 C CA . PRO A 1 86 ? -9.850 5.378 9.203 1.00 97.44 86 PRO A CA 1
ATOM 639 C C . PRO A 1 86 ? -8.738 5.959 10.083 1.00 97.44 86 PRO A C 1
ATOM 641 O O . PRO A 1 86 ? -7.674 5.364 10.245 1.00 97.44 86 PRO A O 1
ATOM 644 N N . THR A 1 87 ? -9.033 7.098 10.708 1.00 97.69 87 THR A N 1
ATOM 645 C CA . THR A 1 87 ? -8.210 7.651 11.785 1.00 97.69 87 THR A CA 1
ATOM 646 C C . THR A 1 87 ? -8.418 6.841 13.063 1.00 97.69 87 THR A C 1
ATOM 648 O O . THR A 1 87 ? -9.550 6.680 13.524 1.00 97.69 87 THR A O 1
ATOM 651 N N . LEU A 1 88 ? -7.330 6.336 13.635 1.00 97.56 88 LEU A N 1
ATOM 652 C CA . LEU A 1 88 ? -7.302 5.532 14.851 1.00 97.56 88 LEU A CA 1
ATOM 653 C C . LEU A 1 88 ? -6.292 6.128 15.827 1.00 97.56 88 LEU A C 1
ATOM 655 O O . LEU A 1 88 ? -5.198 6.525 15.446 1.00 97.56 88 LEU A O 1
ATOM 659 N N . THR A 1 89 ? -6.626 6.141 17.111 1.00 97.25 89 THR A N 1
ATOM 660 C CA . THR A 1 89 ? -5.644 6.447 18.159 1.00 97.25 89 THR A CA 1
ATOM 661 C C . THR A 1 89 ? -4.703 5.262 18.386 1.00 97.25 89 THR A C 1
ATOM 663 O O . THR A 1 89 ? -5.040 4.113 18.084 1.00 97.25 89 THR A O 1
ATOM 666 N N . ARG A 1 90 ? -3.558 5.511 19.037 1.00 95.06 90 ARG A N 1
ATOM 667 C CA . ARG A 1 90 ? -2.580 4.471 19.400 1.00 95.06 90 ARG A CA 1
ATOM 668 C C . ARG A 1 90 ? -3.177 3.283 20.164 1.00 95.06 90 ARG A C 1
ATOM 670 O O . ARG A 1 90 ? -2.669 2.172 20.033 1.00 95.06 90 ARG A O 1
ATOM 677 N N . LEU A 1 91 ? -4.204 3.532 20.985 1.00 95.38 91 LEU A N 1
ATOM 678 C CA . LEU A 1 91 ? -4.894 2.516 21.791 1.00 95.38 91 LEU A CA 1
ATOM 679 C C . LEU A 1 91 ? -5.952 1.741 20.998 1.00 95.38 91 LEU A C 1
ATOM 681 O O . LEU A 1 91 ? -6.336 0.649 21.405 1.00 95.38 91 LEU A O 1
ATOM 685 N N . GLN A 1 92 ? -6.438 2.306 19.893 1.00 97.06 92 GLN A N 1
ATOM 686 C CA . GLN A 1 92 ? -7.418 1.658 19.028 1.00 97.06 92 GLN A CA 1
ATOM 687 C C . GLN A 1 92 ? -6.741 0.777 17.980 1.00 97.06 92 GLN A C 1
ATOM 689 O O . GLN A 1 92 ? -7.285 -0.269 17.642 1.00 97.06 92 GLN A O 1
ATOM 694 N N . PHE A 1 93 ? -5.575 1.172 17.462 1.00 97.75 93 PHE A N 1
ATOM 695 C CA . PHE A 1 93 ? -4.824 0.382 16.487 1.00 97.75 93 PHE A CA 1
ATOM 696 C C . PHE A 1 93 ? -4.131 -0.824 17.136 1.00 97.75 93 PHE A C 1
ATOM 698 O O . PHE A 1 93 ? -3.354 -0.673 18.078 1.00 97.75 93 PHE A O 1
ATOM 705 N N . HIS A 1 94 ? -4.361 -2.017 16.578 1.00 96.81 94 HIS A N 1
ATOM 706 C CA . HIS A 1 94 ? -3.677 -3.245 16.998 1.00 96.81 94 HIS A CA 1
ATOM 707 C C . HIS A 1 94 ? -2.628 -3.706 15.991 1.00 96.81 94 HIS A C 1
ATOM 709 O O . HIS A 1 94 ? -1.492 -3.985 16.364 1.00 96.81 94 HIS A O 1
ATOM 715 N N . ARG A 1 95 ? -3.010 -3.830 14.716 1.00 97.12 95 ARG A N 1
ATOM 716 C CA . ARG A 1 95 ? -2.108 -4.240 13.630 1.00 97.12 95 ARG A CA 1
ATOM 717 C C . ARG A 1 95 ? -2.687 -3.878 12.272 1.00 97.12 95 ARG A C 1
ATOM 719 O O . ARG A 1 95 ? -3.909 -3.871 12.108 1.00 97.12 95 ARG A O 1
ATOM 726 N N . ALA A 1 96 ? -1.816 -3.724 11.284 1.00 98.19 96 ALA A N 1
ATOM 727 C CA . ALA A 1 96 ? -2.189 -3.723 9.881 1.00 98.19 96 ALA A CA 1
ATOM 728 C C . ALA A 1 96 ? -1.358 -4.739 9.099 1.00 98.19 96 ALA A C 1
ATOM 730 O O . ALA A 1 96 ? -0.236 -5.073 9.469 1.00 98.19 96 ALA A O 1
ATOM 731 N N . ILE A 1 97 ? -1.939 -5.257 8.022 1.00 98.06 97 ILE A N 1
ATOM 732 C CA . ILE A 1 97 ? -1.226 -6.018 6.999 1.00 98.06 97 ILE A CA 1
ATOM 733 C C . ILE A 1 97 ? -1.648 -5.495 5.633 1.00 98.06 97 ILE A C 1
ATOM 735 O O . ILE A 1 97 ? -2.830 -5.230 5.408 1.00 98.06 97 ILE A O 1
ATOM 739 N N . GLY A 1 98 ? -0.684 -5.345 4.732 1.00 97.94 98 GLY A N 1
ATOM 740 C CA . GLY A 1 98 ? -0.900 -4.776 3.410 1.00 97.94 98 GLY A CA 1
ATOM 741 C C . GLY A 1 98 ? -0.408 -5.688 2.298 1.00 97.94 98 GLY A C 1
ATOM 742 O O . GLY A 1 98 ? 0.520 -6.473 2.463 1.00 97.94 98 GLY A O 1
ATOM 743 N N . THR A 1 99 ? -1.041 -5.566 1.141 1.00 98.38 99 THR A N 1
ATOM 744 C CA . THR A 1 99 ? -0.570 -6.113 -0.131 1.00 98.38 99 THR A CA 1
ATOM 745 C C . THR A 1 99 ? -0.811 -5.066 -1.208 1.00 98.38 99 THR A C 1
ATOM 747 O O . THR A 1 99 ? -1.804 -4.336 -1.165 1.00 98.38 99 THR A O 1
ATOM 750 N N . ALA A 1 100 ? 0.075 -5.012 -2.195 1.00 98.12 100 ALA A N 1
ATOM 751 C CA . ALA A 1 100 ? -0.056 -4.145 -3.349 1.00 98.12 100 ALA A CA 1
ATOM 752 C C . ALA A 1 100 ? 0.400 -4.870 -4.615 1.00 98.12 100 ALA A C 1
ATOM 754 O O . ALA A 1 100 ? 1.220 -5.786 -4.578 1.00 98.12 100 ALA A O 1
ATOM 755 N N . SER A 1 101 ? -0.147 -4.444 -5.745 1.00 98.06 101 SER A N 1
ATOM 756 C CA . SER A 1 101 ? 0.185 -4.962 -7.069 1.00 98.06 101 SER A CA 1
ATOM 757 C C . SER A 1 101 ? 0.248 -3.826 -8.080 1.00 98.06 101 SER A C 1
ATOM 759 O O . SER A 1 101 ? -0.420 -2.801 -7.923 1.00 98.06 101 SER A O 1
ATOM 761 N N . VAL A 1 102 ? 1.046 -4.013 -9.130 1.00 97.75 102 VAL A N 1
ATOM 762 C CA . VAL A 1 102 ? 1.102 -3.077 -10.256 1.00 97.75 102 VAL A CA 1
ATOM 763 C C . VAL A 1 102 ? -0.194 -3.173 -11.046 1.00 97.75 102 VAL A C 1
ATOM 765 O O . VAL A 1 102 ? -0.569 -4.245 -11.515 1.00 97.75 102 VAL A O 1
ATOM 768 N N . ALA A 1 103 ? -0.876 -2.041 -11.185 1.00 97.19 103 ALA A N 1
ATOM 769 C CA . ALA A 1 103 ? -2.185 -1.964 -11.820 1.00 97.19 103 ALA A CA 1
ATOM 770 C C . ALA A 1 103 ? -2.163 -1.240 -13.167 1.00 97.19 103 ALA A C 1
ATOM 772 O O . ALA A 1 103 ? -3.002 -1.512 -14.021 1.00 97.19 103 ALA A O 1
ATOM 773 N N . SER A 1 104 ? -1.205 -0.333 -13.363 1.00 97.31 104 SER A N 1
ATOM 774 C CA . SER A 1 104 ? -0.987 0.359 -14.630 1.00 97.31 104 SER A CA 1
ATOM 775 C C . SER A 1 104 ? 0.503 0.478 -14.907 1.00 97.31 104 SER A C 1
ATOM 777 O O . SER A 1 104 ? 1.262 0.965 -14.065 1.00 97.31 104 SER A O 1
ATOM 779 N N . GLN A 1 105 ? 0.900 0.048 -16.103 1.00 96.50 105 GLN A N 1
ATOM 780 C CA . GLN A 1 105 ? 2.260 0.173 -16.604 1.00 96.50 105 GLN A CA 1
ATOM 781 C C . GLN A 1 105 ? 2.262 0.458 -18.107 1.00 96.50 105 GLN A C 1
ATOM 783 O O . GLN A 1 105 ? 1.443 -0.083 -18.854 1.00 96.50 105 GLN A O 1
ATOM 788 N N . THR A 1 106 ? 3.234 1.246 -18.549 1.00 96.00 106 THR A N 1
ATOM 789 C CA . THR A 1 106 ? 3.547 1.460 -19.962 1.00 96.00 106 THR A CA 1
ATOM 790 C C . THR A 1 106 ? 4.910 0.857 -20.251 1.00 96.00 106 THR A C 1
ATOM 792 O O . THR A 1 106 ? 5.877 1.112 -19.536 1.00 96.00 106 THR A O 1
ATOM 795 N N . VAL A 1 107 ? 5.000 0.070 -21.322 1.00 95.06 107 VAL A N 1
ATOM 796 C CA . VAL A 1 107 ? 6.266 -0.499 -21.790 1.00 95.06 107 VAL A CA 1
ATOM 797 C C . VAL A 1 107 ? 6.492 -0.072 -23.231 1.00 95.06 107 VAL A C 1
ATOM 799 O O . VAL A 1 107 ? 5.710 -0.404 -24.120 1.00 95.06 107 VAL A O 1
ATOM 802 N N . SER A 1 108 ? 7.576 0.660 -23.464 1.00 93.12 108 SER A N 1
ATOM 803 C CA . SER A 1 108 ? 8.028 1.069 -24.789 1.00 93.12 108 SER A CA 1
ATOM 804 C C . SER A 1 108 ? 9.299 0.318 -25.157 1.00 93.12 108 SER A C 1
ATOM 806 O O . SER A 1 108 ? 10.293 0.342 -24.434 1.00 93.12 108 SER A O 1
ATOM 808 N N . VAL A 1 109 ? 9.277 -0.372 -26.291 1.00 87.19 109 VAL A N 1
ATOM 809 C CA . VAL A 1 109 ? 10.419 -1.151 -26.771 1.00 87.19 109 VAL A CA 1
ATOM 810 C C . VAL A 1 109 ? 11.258 -0.281 -27.694 1.00 87.19 109 VAL A C 1
ATOM 812 O O . VAL A 1 109 ? 10.764 0.191 -28.714 1.00 87.19 109 VAL A O 1
ATOM 815 N N . GLN A 1 110 ? 12.533 -0.093 -27.355 1.00 79.62 110 GLN A N 1
ATOM 816 C CA . GLN A 1 110 ? 13.413 0.815 -28.093 1.00 79.62 110 GLN A CA 1
ATOM 817 C C . GLN A 1 110 ? 14.405 0.053 -28.971 1.00 79.62 110 GLN A C 1
ATOM 819 O O . GLN A 1 110 ? 14.586 0.390 -30.138 1.00 79.62 110 GLN A O 1
ATOM 824 N N . THR A 1 111 ? 15.036 -0.992 -28.433 1.00 78.12 111 THR A N 1
ATOM 825 C CA . THR A 1 111 ? 16.076 -1.765 -29.128 1.00 78.12 111 THR A CA 1
ATOM 826 C C . THR A 1 111 ? 16.018 -3.238 -28.721 1.00 78.12 111 THR A C 1
ATOM 828 O O . THR A 1 111 ? 15.288 -3.607 -27.812 1.00 78.12 111 THR A O 1
ATOM 831 N N . THR A 1 112 ? 16.762 -4.108 -29.402 1.00 79.12 112 THR A N 1
ATOM 832 C CA . THR A 1 112 ? 17.052 -5.472 -28.924 1.00 79.12 112 THR A CA 1
ATOM 833 C C . THR A 1 112 ? 18.305 -5.474 -28.042 1.00 79.12 112 THR A C 1
ATOM 835 O O . THR A 1 112 ? 19.227 -4.720 -28.363 1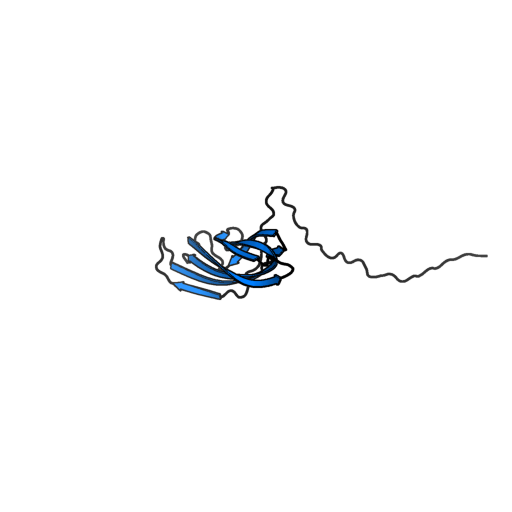.00 79.12 112 THR A O 1
ATOM 838 N N . PRO A 1 113 ? 18.405 -6.331 -27.006 1.00 74.75 113 PRO A N 1
ATOM 839 C CA . PRO A 1 113 ? 17.386 -7.251 -26.463 1.00 74.75 113 PRO A CA 1
ATOM 840 C C . PRO A 1 113 ? 16.203 -6.511 -25.813 1.00 74.75 113 PRO A C 1
ATOM 842 O O . PRO A 1 113 ? 16.287 -5.311 -25.607 1.00 74.75 113 PRO A O 1
ATOM 845 N N . ARG A 1 114 ? 15.081 -7.209 -25.580 1.00 85.06 114 ARG A N 1
ATOM 846 C CA . ARG A 1 114 ? 13.781 -6.623 -25.188 1.00 85.06 114 ARG A CA 1
ATOM 847 C C . ARG A 1 114 ? 13.270 -7.252 -23.897 1.00 85.06 114 ARG A C 1
ATOM 849 O O . ARG A 1 114 ? 12.274 -7.971 -23.906 1.00 85.06 114 ARG A O 1
ATOM 856 N N . GLU A 1 115 ? 13.986 -7.036 -22.809 1.00 91.19 115 GLU A N 1
ATOM 857 C CA . GLU A 1 115 ? 13.707 -7.702 -21.539 1.00 91.19 115 GLU A CA 1
ATOM 858 C C . GLU A 1 115 ? 13.402 -6.667 -20.467 1.00 91.19 115 GLU A C 1
ATOM 860 O O . GLU A 1 115 ? 14.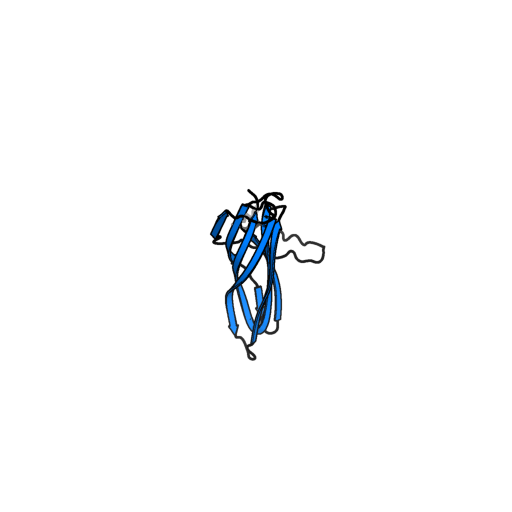009 -5.597 -20.415 1.00 91.19 115 GLU A O 1
ATOM 865 N N . PHE A 1 116 ? 12.447 -6.988 -19.605 1.00 94.44 116 PHE A N 1
ATOM 866 C CA . PHE A 1 116 ? 12.205 -6.225 -18.397 1.00 94.44 116 PHE A CA 1
ATOM 867 C C . PHE A 1 116 ? 11.630 -7.123 -17.308 1.00 94.44 116 PHE A C 1
ATOM 869 O O . PHE A 1 116 ? 10.969 -8.121 -17.594 1.00 94.44 116 PHE A O 1
ATOM 876 N N . THR A 1 117 ? 11.855 -6.724 -16.062 1.00 95.75 117 THR A N 1
ATOM 877 C CA . THR A 1 117 ? 11.288 -7.357 -14.874 1.00 95.75 117 THR A CA 1
ATOM 878 C C . THR A 1 117 ? 10.717 -6.275 -13.979 1.00 95.75 117 THR A C 1
ATOM 880 O O . THR A 1 117 ? 11.383 -5.275 -13.720 1.00 95.75 117 THR A O 1
ATOM 883 N N . VAL A 1 118 ? 9.505 -6.495 -13.480 1.00 96.50 118 VAL A N 1
ATOM 884 C CA . VAL A 1 118 ? 8.879 -5.664 -12.452 1.00 96.50 118 VAL A CA 1
ATOM 885 C C . VAL A 1 118 ? 8.629 -6.536 -11.231 1.00 96.50 118 VAL A C 1
ATOM 887 O O . VAL A 1 118 ? 8.034 -7.604 -11.355 1.00 96.50 118 VAL A O 1
ATOM 890 N N . ASN A 1 119 ? 9.083 -6.083 -10.067 1.00 96.75 119 ASN A N 1
ATOM 891 C CA . ASN A 1 119 ? 8.914 -6.772 -8.795 1.00 96.75 119 ASN A CA 1
ATOM 892 C C . ASN A 1 119 ? 8.319 -5.818 -7.765 1.00 96.75 119 ASN A C 1
ATOM 894 O O . ASN A 1 119 ? 8.785 -4.691 -7.633 1.00 96.75 119 ASN A O 1
ATOM 898 N N . VAL A 1 120 ? 7.353 -6.297 -6.988 1.00 97.44 120 VAL A N 1
ATOM 899 C CA . VAL A 1 120 ? 7.012 -5.687 -5.698 1.00 97.44 120 VAL A CA 1
ATOM 900 C C . VAL A 1 120 ? 7.867 -6.404 -4.656 1.00 97.44 120 VAL A C 1
ATOM 902 O O . VAL A 1 120 ? 7.699 -7.605 -4.452 1.00 97.44 120 VAL A O 1
ATOM 905 N N . HIS A 1 121 ? 8.845 -5.706 -4.083 1.00 97.25 121 HIS A N 1
ATOM 906 C CA . HIS A 1 121 ? 9.816 -6.284 -3.153 1.00 97.25 121 HIS A CA 1
ATOM 907 C C . HIS A 1 121 ? 9.236 -6.433 -1.749 1.00 97.25 121 HIS A C 1
ATOM 909 O O . HIS A 1 121 ? 9.362 -7.497 -1.142 1.00 97.25 121 HIS A O 1
ATOM 915 N N . SER A 1 122 ? 8.566 -5.393 -1.261 1.00 97.69 122 SER A N 1
ATOM 916 C CA . SER A 1 122 ? 7.899 -5.391 0.036 1.00 97.69 122 SER A CA 1
ATOM 917 C C . SER A 1 122 ? 6.652 -4.515 0.001 1.00 97.69 122 SER A C 1
ATOM 919 O O . SER A 1 122 ? 6.544 -3.571 -0.786 1.00 97.69 122 SER A O 1
ATOM 921 N N . VAL A 1 123 ? 5.696 -4.864 0.858 1.00 98.38 123 VAL A N 1
ATOM 922 C CA . VAL A 1 123 ? 4.550 -4.022 1.193 1.00 98.38 123 VAL A CA 1
ATOM 923 C C . VAL A 1 123 ? 4.380 -4.094 2.698 1.00 98.38 123 VAL A C 1
ATOM 925 O O . VAL A 1 123 ? 4.080 -5.154 3.247 1.00 98.38 123 VAL A O 1
ATOM 928 N N . GLU A 1 124 ? 4.601 -2.969 3.353 1.00 98.31 124 GLU A N 1
ATOM 929 C CA . GLU A 1 124 ? 4.451 -2.807 4.792 1.00 98.31 124 GLU A CA 1
ATOM 930 C C . GLU A 1 124 ? 3.240 -1.920 5.059 1.00 98.31 124 GLU A C 1
ATOM 932 O O . GLU A 1 124 ? 2.905 -1.051 4.254 1.00 98.31 124 GLU A O 1
ATOM 937 N N . ALA A 1 125 ? 2.559 -2.169 6.172 1.00 98.25 125 ALA A N 1
ATOM 938 C CA . ALA A 1 125 ? 1.451 -1.354 6.635 1.00 98.25 125 ALA A CA 1
ATOM 939 C C . ALA A 1 125 ? 1.599 -1.186 8.145 1.00 98.25 125 ALA A C 1
ATOM 941 O O . ALA A 1 125 ? 1.549 -2.179 8.873 1.00 98.25 125 ALA A O 1
ATOM 942 N N . ASP A 1 126 ? 1.787 0.046 8.597 1.00 97.56 126 ASP A N 1
ATOM 943 C CA . ASP A 1 126 ? 1.949 0.368 10.013 1.00 97.56 126 ASP A CA 1
ATOM 944 C C . ASP A 1 126 ? 1.150 1.619 10.371 1.00 97.56 126 ASP A C 1
ATOM 946 O O . ASP A 1 126 ? 0.737 2.376 9.495 1.00 97.56 126 ASP A O 1
ATOM 950 N N . TRP A 1 127 ? 0.867 1.804 11.652 1.00 97.94 127 TRP A N 1
ATOM 951 C CA . TRP A 1 127 ? 0.185 2.996 12.129 1.00 97.94 127 TRP A CA 1
ATOM 952 C C . TRP A 1 127 ? 1.165 4.153 12.264 1.00 97.94 127 TRP A C 1
ATOM 954 O O . TRP A 1 127 ? 2.183 4.031 12.940 1.00 97.94 127 TRP A O 1
ATOM 964 N N . ASP A 1 128 ? 0.814 5.265 11.636 1.00 96.81 128 ASP A N 1
ATOM 965 C CA . ASP A 1 128 ? 1.541 6.521 11.698 1.00 96.81 128 ASP A CA 1
ATOM 966 C C . ASP A 1 128 ? 0.987 7.378 12.840 1.00 96.81 128 ASP A C 1
ATOM 968 O O . ASP A 1 128 ? -0.230 7.589 12.924 1.00 96.81 128 ASP A O 1
ATOM 972 N N . ASP A 1 129 ? 1.847 7.822 13.758 1.00 94.81 129 ASP A N 1
ATOM 973 C CA . ASP A 1 129 ? 1.409 8.526 14.961 1.00 94.81 129 ASP A CA 1
ATOM 974 C C . ASP A 1 129 ? 1.140 10.012 14.737 1.00 94.81 129 ASP A C 1
ATOM 976 O O . ASP A 1 129 ? 0.312 10.598 15.449 1.00 94.81 129 ASP A O 1
ATOM 980 N N . GLU A 1 130 ? 1.758 10.592 13.712 1.00 95.38 130 GLU A N 1
ATOM 981 C CA . GLU A 1 130 ? 1.527 11.955 13.260 1.00 95.38 130 GLU A CA 1
ATOM 982 C C . GLU A 1 130 ? 0.155 12.117 12.587 1.00 95.38 130 GLU A C 1
ATOM 984 O O . GLU A 1 130 ? -0.628 12.979 13.000 1.00 95.38 130 GLU A O 1
ATOM 989 N N . ASP A 1 131 ? -0.174 11.275 11.602 1.00 95.88 131 ASP A N 1
ATOM 990 C CA . ASP A 1 131 ? -1.431 11.348 10.845 1.00 95.88 131 ASP A CA 1
ATOM 991 C C . ASP A 1 131 ? -2.549 10.466 11.421 1.00 95.88 131 ASP A C 1
ATOM 993 O O . ASP A 1 131 ? -3.713 10.564 11.007 1.00 95.88 131 ASP A O 1
ATOM 997 N N . GLN A 1 132 ? -2.223 9.610 12.396 1.00 97.12 132 GLN A N 1
ATOM 998 C CA . GLN A 1 132 ? -3.152 8.705 13.081 1.00 97.12 132 GLN A CA 1
ATOM 999 C C . GLN A 1 132 ? -3.889 7.754 12.125 1.00 97.12 132 GLN A C 1
ATOM 1001 O O . GLN A 1 132 ? -5.006 7.308 12.401 1.00 97.12 132 GLN A O 1
ATOM 1006 N N . ARG A 1 133 ? -3.282 7.437 10.983 1.00 97.69 133 ARG A N 1
ATOM 1007 C CA . ARG A 1 133 ? -3.804 6.522 9.957 1.00 97.69 133 ARG A CA 1
ATOM 1008 C C . ARG A 1 133 ? -2.767 5.446 9.668 1.00 97.69 133 ARG A C 1
ATOM 1010 O O . ARG A 1 133 ? -1.646 5.504 10.154 1.00 97.69 133 ARG A O 1
ATOM 1017 N N . VAL A 1 134 ? -3.145 4.432 8.896 1.00 98.31 134 VAL A N 1
ATOM 1018 C CA . VAL A 1 134 ? -2.179 3.413 8.478 1.00 98.31 134 VAL A CA 1
ATOM 1019 C C . VAL A 1 134 ? -1.379 3.939 7.291 1.00 98.31 134 VAL A C 1
ATOM 1021 O O . VAL A 1 134 ? -1.959 4.218 6.242 1.00 98.31 134 VAL A O 1
ATOM 1024 N N . GLU A 1 135 ? -0.063 4.057 7.443 1.00 98.44 135 GLU A N 1
ATOM 1025 C CA . GLU A 1 135 ? 0.876 4.295 6.352 1.00 98.44 135 GLU A CA 1
ATOM 1026 C C . GLU A 1 135 ? 1.214 2.965 5.676 1.00 98.44 135 GLU A C 1
ATOM 1028 O O . GLU A 1 135 ? 1.631 1.994 6.311 1.00 98.44 135 GLU A O 1
ATOM 1033 N N . VAL A 1 136 ? 1.041 2.921 4.358 1.00 98.44 136 VAL A N 1
ATOM 1034 C CA . VAL A 1 136 ? 1.516 1.830 3.513 1.00 98.44 136 VAL A CA 1
ATOM 1035 C C . VAL A 1 136 ? 2.840 2.238 2.896 1.00 98.44 136 VAL A C 1
ATOM 1037 O O . VAL A 1 136 ? 2.927 3.308 2.299 1.00 98.44 136 VAL A O 1
ATOM 1040 N N . ARG A 1 137 ? 3.842 1.360 2.970 1.00 98.38 137 ARG A N 1
ATOM 1041 C CA . ARG A 1 137 ? 5.129 1.508 2.280 1.00 98.38 137 ARG A CA 1
ATOM 1042 C C . ARG A 1 137 ? 5.292 0.378 1.279 1.00 98.38 137 ARG A C 1
ATOM 1044 O O . ARG A 1 137 ? 5.359 -0.785 1.669 1.00 98.38 137 ARG A O 1
ATOM 1051 N N . ALA A 1 138 ? 5.336 0.706 -0.006 1.00 98.12 138 ALA A N 1
ATOM 1052 C CA . ALA A 1 138 ? 5.499 -0.274 -1.073 1.00 98.12 138 ALA A CA 1
ATOM 1053 C C . ALA A 1 138 ? 6.829 -0.047 -1.794 1.00 98.12 138 ALA A C 1
ATOM 1055 O O . ALA A 1 138 ? 7.027 1.012 -2.388 1.00 98.12 138 ALA A O 1
ATOM 1056 N N . GLU A 1 139 ? 7.720 -1.038 -1.763 1.00 98.12 139 GLU A N 1
ATOM 1057 C CA . GLU A 1 139 ? 8.979 -1.020 -2.512 1.00 98.12 139 GLU A CA 1
ATOM 1058 C C . GLU A 1 139 ? 8.803 -1.756 -3.841 1.00 98.12 139 GLU A C 1
ATOM 1060 O O . GLU A 1 139 ? 8.451 -2.939 -3.879 1.00 98.12 139 GLU A O 1
ATOM 1065 N N . ILE A 1 140 ? 9.061 -1.064 -4.948 1.00 97.75 140 ILE A N 1
ATOM 1066 C CA . ILE A 1 140 ? 8.905 -1.599 -6.299 1.00 97.75 140 ILE A CA 1
ATOM 1067 C C . ILE A 1 140 ? 10.228 -1.476 -7.041 1.00 97.75 140 ILE A C 1
ATOM 1069 O O . ILE A 1 140 ? 10.854 -0.419 -7.074 1.00 97.75 140 ILE A O 1
ATOM 1073 N N . GLY A 1 141 ? 10.649 -2.579 -7.653 1.00 96.75 141 GLY A N 1
ATOM 1074 C CA . GLY A 1 141 ? 11.841 -2.667 -8.478 1.00 96.75 141 GLY A CA 1
ATOM 1075 C C . GLY A 1 141 ? 11.501 -2.883 -9.946 1.00 96.75 141 GLY A C 1
ATOM 1076 O O . GLY A 1 141 ? 10.700 -3.753 -10.289 1.00 96.75 141 GLY A O 1
ATOM 1077 N N . ILE A 1 142 ? 12.172 -2.143 -10.820 1.00 97.50 142 ILE A N 1
ATOM 1078 C CA . ILE A 1 142 ? 12.152 -2.327 -12.267 1.00 97.50 142 ILE A CA 1
ATOM 1079 C C . ILE A 1 142 ? 13.574 -2.635 -12.728 1.00 97.50 142 ILE A C 1
ATOM 1081 O O . ILE A 1 142 ? 14.512 -1.905 -12.415 1.00 97.50 142 ILE A O 1
ATOM 1085 N N . ILE A 1 143 ? 13.735 -3.693 -13.511 1.00 95.88 143 ILE A N 1
ATOM 1086 C CA . ILE A 1 143 ? 14.940 -3.953 -14.299 1.00 95.88 143 ILE A CA 1
ATOM 1087 C C . ILE A 1 143 ? 14.537 -3.819 -15.757 1.00 95.88 143 ILE A C 1
ATOM 1089 O O . ILE A 1 143 ? 13.592 -4.475 -16.188 1.00 95.88 143 ILE A O 1
ATOM 1093 N N . SER A 1 144 ? 15.246 -2.990 -16.513 1.00 95.00 144 SER A N 1
ATOM 1094 C CA . SER A 1 144 ? 15.041 -2.846 -17.947 1.00 95.00 144 SER A CA 1
ATOM 1095 C C . SER A 1 144 ? 16.303 -3.220 -18.719 1.00 95.00 144 SER A C 1
ATOM 1097 O O . SER A 1 144 ? 17.417 -2.928 -18.280 1.00 95.00 144 SER A O 1
ATOM 1099 N N . ASN A 1 145 ? 16.117 -3.856 -19.878 1.00 93.62 145 ASN A N 1
ATOM 1100 C CA . ASN A 1 145 ? 17.133 -4.095 -20.896 1.00 93.62 145 ASN A CA 1
ATOM 1101 C C . ASN A 1 145 ? 16.538 -3.861 -22.302 1.00 93.62 145 ASN A C 1
ATOM 1103 O O . ASN A 1 145 ? 15.766 -4.673 -22.809 1.00 93.62 145 ASN A O 1
ATOM 1107 N N . GLY A 1 146 ? 16.864 -2.717 -22.916 1.00 90.75 146 GLY A N 1
ATOM 1108 C CA . GLY A 1 146 ? 16.378 -2.292 -24.243 1.00 90.75 146 GLY A CA 1
ATOM 1109 C C . GLY A 1 146 ? 14.906 -1.853 -24.300 1.00 90.75 146 GLY A C 1
ATOM 1110 O O . GLY A 1 146 ? 14.347 -1.664 -25.387 1.00 90.75 146 GLY A O 1
ATOM 1111 N N . THR A 1 147 ? 14.286 -1.629 -23.136 1.00 94.31 147 THR A N 1
ATOM 1112 C CA . THR A 1 147 ? 12.917 -1.106 -23.006 1.00 94.31 147 THR A CA 1
ATOM 1113 C C . THR A 1 147 ? 12.873 0.149 -22.129 1.00 94.31 147 THR A C 1
ATOM 1115 O O . THR A 1 147 ? 13.808 0.457 -21.396 1.00 94.31 147 THR A O 1
ATOM 1118 N N . THR A 1 148 ? 11.794 0.910 -22.199 1.00 94.94 148 THR A N 1
ATOM 1119 C CA . THR A 1 148 ? 11.420 1.885 -21.177 1.00 94.94 148 THR A CA 1
ATOM 1120 C C . THR A 1 148 ? 10.166 1.359 -20.513 1.00 94.94 148 THR A C 1
ATOM 1122 O O . THR A 1 148 ? 9.167 1.143 -21.195 1.00 94.94 148 THR A O 1
ATOM 1125 N N . VAL A 1 149 ? 10.231 1.153 -19.205 1.00 96.62 149 VAL A N 1
ATOM 1126 C CA . VAL A 1 149 ? 9.094 0.738 -18.387 1.00 96.62 149 VAL A CA 1
ATOM 1127 C C . VAL A 1 149 ? 8.762 1.879 -17.448 1.00 96.62 149 VAL A C 1
ATOM 1129 O O . VAL A 1 149 ? 9.654 2.422 -16.798 1.00 96.62 149 VAL A O 1
ATOM 1132 N N . GLU A 1 150 ? 7.487 2.226 -17.392 1.00 97.06 150 GLU A N 1
ATOM 1133 C CA . GLU A 1 150 ? 6.928 3.209 -16.476 1.00 97.06 150 GLU A CA 1
ATOM 1134 C C . GLU A 1 150 ? 5.754 2.573 -15.734 1.00 97.06 150 GLU A C 1
ATOM 1136 O O . GLU A 1 150 ? 4.853 2.014 -16.361 1.00 97.06 150 GLU A O 1
ATOM 1141 N N . ILE A 1 151 ? 5.766 2.649 -14.407 1.00 97.75 151 ILE A N 1
ATOM 1142 C CA . ILE A 1 151 ? 4.659 2.230 -13.547 1.00 97.75 151 ILE A CA 1
ATOM 1143 C C . ILE A 1 151 ? 3.966 3.488 -13.048 1.00 97.75 151 ILE A C 1
ATOM 1145 O O . ILE A 1 151 ? 4.607 4.338 -12.432 1.00 97.75 151 ILE A O 1
ATOM 1149 N N . THR A 1 152 ? 2.659 3.580 -13.297 1.00 97.31 152 THR A N 1
ATOM 1150 C CA . THR A 1 152 ? 1.871 4.778 -12.973 1.00 97.31 152 THR A CA 1
ATOM 1151 C C . THR A 1 152 ? 0.827 4.555 -11.886 1.00 97.31 152 THR A C 1
ATOM 1153 O O . THR A 1 152 ? 0.297 5.511 -11.321 1.00 97.31 152 THR A O 1
ATOM 1156 N N . GLN A 1 153 ? 0.509 3.297 -11.561 1.00 97.81 153 GLN A N 1
ATOM 1157 C CA . GLN A 1 153 ? -0.486 3.001 -10.536 1.00 97.81 153 GLN A CA 1
ATOM 1158 C C . GLN A 1 153 ? -0.252 1.657 -9.853 1.00 97.81 153 GLN A C 1
ATOM 1160 O O . GLN A 1 153 ? -0.009 0.639 -10.509 1.00 97.81 153 GLN A O 1
ATOM 1165 N N . LEU A 1 154 ? -0.442 1.656 -8.536 1.00 98.25 154 LEU A N 1
ATOM 1166 C CA . LEU A 1 154 ? -0.597 0.463 -7.714 1.00 98.25 154 LEU A CA 1
ATOM 1167 C C . LEU A 1 154 ? -2.062 0.288 -7.309 1.00 98.25 154 LEU A C 1
ATOM 1169 O O . LEU A 1 154 ? -2.774 1.269 -7.095 1.00 98.25 154 LEU A O 1
ATOM 1173 N N . ARG A 1 155 ? -2.501 -0.961 -7.151 1.00 98.44 155 ARG A N 1
ATOM 1174 C CA . ARG A 1 155 ? -3.728 -1.318 -6.422 1.00 98.44 155 ARG A CA 1
ATOM 1175 C C . ARG A 1 155 ? -3.338 -1.989 -5.123 1.00 98.44 155 ARG A C 1
ATOM 1177 O O . ARG A 1 155 ? -2.451 -2.841 -5.131 1.00 98.44 155 ARG A O 1
ATOM 1184 N N . TYR A 1 156 ? -4.006 -1.617 -4.040 1.00 98.50 156 TYR A N 1
ATOM 1185 C CA . TYR A 1 156 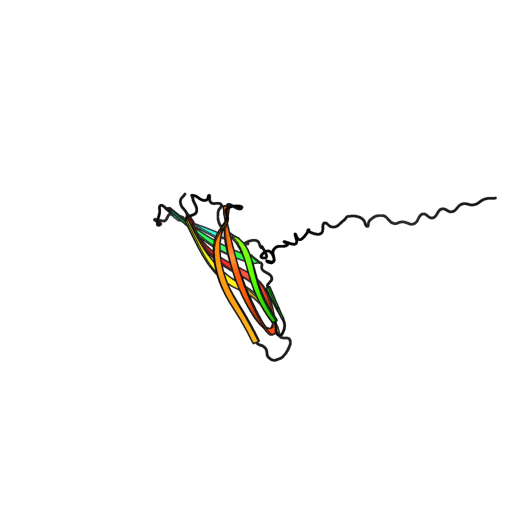? -3.692 -2.117 -2.708 1.00 98.50 156 TYR A CA 1
ATOM 1186 C C . TYR A 1 156 ? -4.906 -2.741 -2.024 1.00 98.50 156 TYR A C 1
ATOM 1188 O O . TYR A 1 156 ? -6.061 -2.424 -2.325 1.00 98.50 156 TYR A O 1
ATOM 1196 N N . TRP A 1 157 ? -4.602 -3.620 -1.078 1.00 98.50 157 TRP A N 1
ATOM 1197 C CA . TRP A 1 157 ? -5.520 -4.185 -0.104 1.00 98.50 157 TRP A CA 1
ATOM 1198 C C . TRP A 1 157 ? -4.834 -4.142 1.257 1.00 98.50 157 TRP A C 1
ATOM 1200 O O . TRP A 1 157 ? -3.702 -4.608 1.387 1.00 98.50 157 TRP A O 1
ATOM 1210 N N . VAL A 1 158 ? -5.496 -3.576 2.259 1.00 98.75 158 VAL A N 1
ATOM 1211 C CA . VAL A 1 158 ? -4.978 -3.449 3.623 1.00 98.75 158 VAL A CA 1
ATOM 1212 C C . VAL A 1 158 ? -6.047 -3.904 4.604 1.00 98.75 158 VAL A C 1
ATOM 1214 O O . VAL A 1 158 ? -7.180 -3.432 4.553 1.00 98.75 158 VAL A O 1
ATOM 1217 N N . ALA A 1 159 ? -5.687 -4.807 5.510 1.00 98.56 159 ALA A N 1
ATOM 1218 C CA . ALA A 1 159 ? -6.520 -5.168 6.650 1.00 98.56 159 ALA A CA 1
ATOM 1219 C C . ALA A 1 159 ? -5.977 -4.517 7.918 1.00 98.56 159 ALA A C 1
ATOM 1221 O O . ALA A 1 159 ? -4.813 -4.711 8.259 1.00 98.56 159 ALA A O 1
ATOM 1222 N N . ILE A 1 160 ? -6.838 -3.792 8.627 1.00 98.56 160 ILE A N 1
ATOM 1223 C CA . ILE A 1 160 ? -6.522 -3.065 9.856 1.00 98.56 160 ILE A CA 1
ATOM 1224 C C . ILE A 1 160 ? -7.379 -3.645 10.972 1.00 98.56 160 ILE A C 1
ATOM 1226 O O . ILE A 1 160 ? -8.608 -3.619 10.905 1.00 98.56 160 ILE A O 1
ATOM 1230 N N . LEU A 1 161 ? -6.733 -4.186 11.996 1.00 98.31 161 LEU A N 1
ATOM 1231 C CA . LEU A 1 161 ? -7.393 -4.696 13.187 1.00 98.31 161 LEU A CA 1
ATOM 1232 C C . LEU A 1 161 ? -7.379 -3.609 14.267 1.00 98.31 161 LEU A C 1
ATOM 1234 O O . LEU A 1 161 ? -6.327 -3.028 14.548 1.00 98.31 161 LEU A O 1
ATOM 1238 N N . ALA A 1 162 ? -8.538 -3.355 14.868 1.00 98.00 162 ALA A N 1
ATOM 1239 C CA . ALA A 1 162 ? -8.722 -2.289 15.838 1.00 98.00 162 ALA A CA 1
ATOM 1240 C C . ALA A 1 162 ? -9.672 -2.672 16.982 1.00 98.00 162 ALA A C 1
ATOM 1242 O O . ALA A 1 162 ? -10.459 -3.619 16.884 1.00 98.00 162 ALA A O 1
ATOM 1243 N N . GLN A 1 163 ? -9.612 -1.899 18.062 1.00 97.44 163 GLN A N 1
ATOM 1244 C CA . GLN A 1 163 ? -10.547 -1.934 19.182 1.00 97.44 163 GLN A CA 1
ATOM 1245 C C . GLN A 1 163 ? -11.243 -0.580 19.293 1.00 97.44 163 GLN A C 1
ATOM 1247 O O . GLN A 1 163 ? -10.588 0.416 19.590 1.00 97.44 163 GLN A O 1
ATOM 1252 N N . LEU A 1 164 ? -12.556 -0.559 19.056 1.00 94.38 164 LEU A N 1
ATOM 1253 C CA . LEU A 1 164 ? -13.412 0.629 19.128 1.00 94.38 164 LEU A CA 1
ATOM 1254 C C . LEU A 1 164 ? -14.483 0.509 20.213 1.00 94.38 164 LEU A C 1
ATOM 1256 O O . LEU A 1 164 ? -15.009 -0.614 20.411 1.00 94.38 164 LEU A O 1
#

pLDDT: mean 84.93, std 22.65, range [31.69, 98.75]